Protein AF-A0AAU8HPW4-F1 (afdb_monomer_lite)

Radius of gyration: 13.52 Å; chains: 1; bounding box: 30×18×36 Å

Sequence (57 aa):
MTEISYKKKQIKSEIEQLRKELNEGYNSKDTLDNKKLLRISMELDNKINKLMQLQRK

pLDDT: mean 88.68, std 9.71, range [59.47, 97.19]

InterPro domains:
  IPR018540 Aspartyl-phosphate phosphatase Spo0E-like [PF09388] (11-53)
  IPR036638 Helix-loop-helix DNA-binding domain superfamily [G3DSA:4.10.280.10] (4-57)
  IPR037208 Aspartyl-phosphate phosphatase Spo0E-like superfamily [SSF140500] (7-56)

Secondary structure (DSSP, 8-state):
--HHHHHHHHHHHHHHHHHHHHHHHHH-SS---HHHHHHHHHHHHHHHHHHHHHH--

Structure (mmCIF, N/CA/C/O backbone):
data_AF-A0AAU8HPW4-F1
#
_entry.id   AF-A0AAU8HPW4-F1
#
loop_
_atom_site.group_PDB
_atom_site.id
_atom_site.type_symbol
_atom_site.label_atom_id
_atom_site.label_alt_id
_atom_site.label_comp_id
_atom_site.label_asym_id
_atom_site.label_entity_id
_atom_site.label_seq_id
_atom_site.pdbx_PDB_ins_code
_atom_site.Cartn_x
_atom_site.Cartn_y
_atom_site.Cartn_z
_atom_site.occupancy
_atom_site.B_iso_or_equiv
_atom_site.auth_seq_id
_atom_site.auth_comp_id
_atom_site.auth_asym_id
_atom_site.auth_atom_id
_atom_site.pdbx_PDB_model_num
ATOM 1 N N . MET A 1 1 ? -12.574 -10.526 16.227 1.00 68.94 1 MET A N 1
ATOM 2 C CA . MET A 1 1 ? -11.759 -9.562 15.448 1.00 68.94 1 MET A CA 1
ATOM 3 C C . MET A 1 1 ? -12.491 -8.227 15.446 1.00 68.94 1 MET A C 1
ATOM 5 O O . MET A 1 1 ? -13.667 -8.236 15.117 1.00 68.94 1 MET A O 1
ATOM 9 N N . THR A 1 2 ? -11.872 -7.117 15.864 1.00 88.56 2 THR A N 1
ATOM 10 C CA . THR A 1 2 ? -12.532 -5.794 15.842 1.00 88.56 2 THR A CA 1
ATOM 11 C C . THR A 1 2 ? -12.451 -5.173 14.451 1.00 88.56 2 THR A C 1
ATOM 13 O O . THR A 1 2 ? -11.534 -5.480 13.688 1.00 88.56 2 THR A O 1
ATOM 16 N N . GLU A 1 3 ? -13.367 -4.261 14.130 1.00 88.19 3 GLU A N 1
ATOM 17 C CA . GLU A 1 3 ? -13.347 -3.520 12.862 1.00 88.19 3 GLU A CA 1
ATOM 18 C C . GLU A 1 3 ? -12.003 -2.797 12.647 1.00 88.19 3 GLU A C 1
ATOM 20 O O . GLU A 1 3 ? -11.437 -2.818 11.554 1.00 88.19 3 GLU A O 1
ATOM 25 N N . ILE A 1 4 ? -11.422 -2.253 13.724 1.00 87.69 4 ILE A N 1
ATOM 26 C CA . ILE A 1 4 ? -10.090 -1.630 13.722 1.00 87.69 4 ILE A CA 1
ATOM 27 C C . ILE A 1 4 ? -8.996 -2.657 13.398 1.00 87.69 4 ILE A C 1
ATOM 29 O O . ILE A 1 4 ? -8.111 -2.388 12.586 1.00 87.69 4 ILE A O 1
ATOM 33 N N . SER A 1 5 ? -9.041 -3.842 14.012 1.00 90.62 5 SER A N 1
ATOM 34 C CA . SER A 1 5 ? -8.070 -4.915 13.763 1.00 90.62 5 SER A CA 1
ATOM 35 C C . SER A 1 5 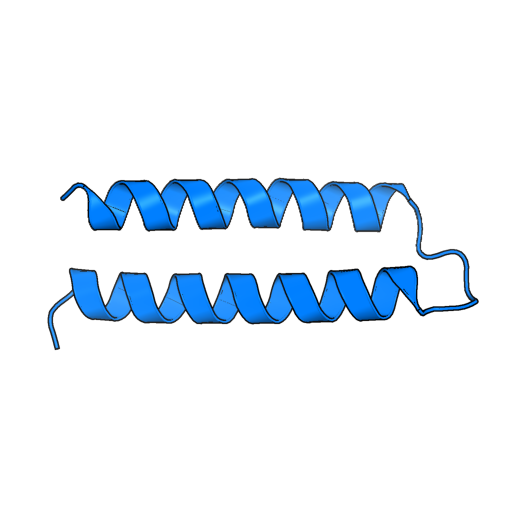? -8.147 -5.432 12.320 1.00 90.62 5 SER A C 1
ATOM 37 O O . SER A 1 5 ? -7.113 -5.621 11.678 1.00 90.62 5 SER A O 1
ATOM 39 N N . TYR A 1 6 ? -9.359 -5.569 11.775 1.00 93.94 6 TYR A N 1
ATOM 40 C CA . TYR A 1 6 ? -9.582 -5.947 10.380 1.00 93.94 6 TYR A CA 1
ATOM 41 C C . TYR A 1 6 ? -9.009 -4.906 9.407 1.00 93.94 6 TYR A C 1
ATOM 43 O O . TYR A 1 6 ? -8.205 -5.251 8.540 1.00 93.94 6 TYR A O 1
ATOM 51 N N . LYS A 1 7 ? -9.321 -3.620 9.618 1.00 92.62 7 LYS A N 1
ATOM 52 C CA . LYS A 1 7 ? -8.786 -2.507 8.814 1.00 92.62 7 LYS A CA 1
ATOM 53 C C . LYS A 1 7 ? -7.254 -2.440 8.861 1.00 92.62 7 LYS A C 1
ATOM 55 O O . LYS A 1 7 ? -6.611 -2.255 7.830 1.00 92.62 7 LYS A O 1
ATOM 60 N N . LYS A 1 8 ? -6.645 -2.672 10.033 1.00 93.69 8 LYS A N 1
ATOM 61 C CA . LYS A 1 8 ? -5.178 -2.772 10.178 1.00 93.69 8 LYS A CA 1
ATOM 62 C C . LYS A 1 8 ? -4.598 -3.918 9.343 1.00 93.69 8 LYS A C 1
ATOM 64 O O . LYS A 1 8 ? -3.552 -3.738 8.724 1.00 93.69 8 LYS A O 1
ATOM 69 N N . LYS A 1 9 ? -5.256 -5.083 9.314 1.00 94.56 9 LYS A N 1
ATOM 70 C CA . LYS A 1 9 ? -4.812 -6.240 8.519 1.00 94.56 9 LYS A CA 1
ATOM 71 C C . LYS A 1 9 ? -4.851 -5.944 7.016 1.00 94.56 9 LYS A C 1
ATOM 73 O O . LYS A 1 9 ? -3.880 -6.246 6.331 1.00 94.56 9 LYS A O 1
ATOM 78 N N . GLN A 1 10 ? -5.923 -5.320 6.526 1.00 95.38 10 GLN A N 1
ATOM 79 C CA . GLN A 1 10 ? -6.051 -4.950 5.111 1.00 95.38 10 GLN A CA 1
ATOM 80 C C . GLN A 1 10 ? -4.949 -3.981 4.671 1.00 95.38 10 GLN A C 1
ATOM 82 O O . GLN A 1 10 ? -4.227 -4.271 3.724 1.00 95.38 10 GLN A O 1
ATOM 87 N N . ILE A 1 11 ? -4.740 -2.890 5.414 1.00 95.00 11 ILE A N 1
ATOM 88 C CA . ILE A 1 11 ? -3.721 -1.888 5.061 1.00 95.00 11 ILE A CA 1
ATOM 89 C C . ILE A 1 11 ? -2.310 -2.486 5.085 1.00 95.00 11 ILE A C 1
ATOM 91 O O . ILE A 1 11 ? -1.490 -2.161 4.231 1.00 95.00 11 ILE A O 1
ATOM 95 N N . LYS A 1 12 ? -2.012 -3.390 6.027 1.00 95.69 12 LYS A N 1
ATOM 96 C CA . LYS A 1 12 ? -0.722 -4.098 6.043 1.00 95.69 12 LY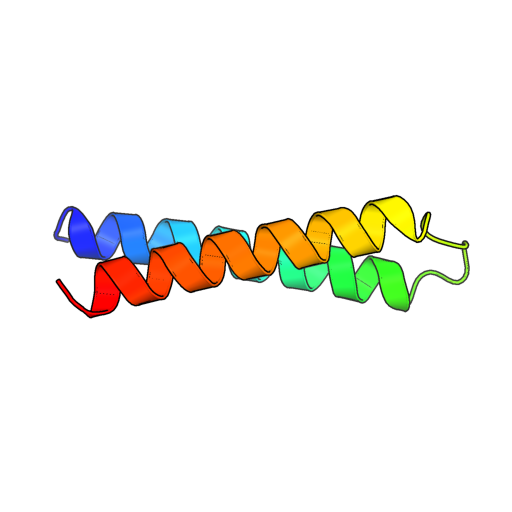S A CA 1
ATOM 97 C C . LYS A 1 12 ? -0.514 -4.946 4.786 1.00 95.69 12 LYS A C 1
ATOM 99 O O . LYS A 1 12 ? 0.581 -4.922 4.237 1.00 95.69 12 LYS A O 1
ATOM 104 N N . SER A 1 13 ? -1.554 -5.645 4.330 1.00 97.00 13 SER A N 1
ATOM 105 C CA . SER A 1 13 ? -1.506 -6.435 3.094 1.00 97.00 13 SER A CA 1
ATOM 106 C C . SER A 1 13 ? -1.247 -5.554 1.870 1.00 97.00 13 SER A C 1
ATOM 108 O O . SER A 1 13 ? -0.418 -5.896 1.034 1.00 97.00 13 SER A O 1
ATOM 110 N N . GLU A 1 14 ? -1.916 -4.403 1.782 1.00 97.00 14 GLU A N 1
ATOM 111 C CA . GLU A 1 14 ? -1.719 -3.440 0.691 1.00 97.00 14 GLU A CA 1
ATOM 112 C C . GLU A 1 14 ? -0.297 -2.858 0.695 1.00 97.00 14 GLU A C 1
ATOM 114 O O . GLU A 1 14 ? 0.333 -2.761 -0.353 1.00 97.00 14 GLU A O 1
ATOM 119 N N . ILE A 1 15 ? 0.248 -2.520 1.872 1.00 96.81 15 ILE A N 1
ATOM 120 C CA . ILE A 1 15 ? 1.643 -2.066 2.006 1.00 96.81 15 ILE A CA 1
ATOM 121 C C . ILE A 1 15 ? 2.612 -3.152 1.532 1.00 96.81 15 ILE A C 1
ATOM 123 O O . ILE A 1 15 ? 3.583 -2.843 0.848 1.00 96.81 15 ILE A O 1
ATOM 127 N N . GLU A 1 16 ? 2.379 -4.414 1.897 1.00 96.94 16 GLU A N 1
ATOM 128 C CA . GLU A 1 16 ? 3.244 -5.520 1.479 1.00 96.94 16 GLU A CA 1
ATOM 129 C C . GLU A 1 16 ? 3.224 -5.710 -0.043 1.00 96.94 16 GLU A C 1
ATOM 131 O O . GLU A 1 16 ? 4.280 -5.891 -0.649 1.00 96.94 16 GLU A O 1
ATOM 136 N N . GLN A 1 17 ? 2.050 -5.607 -0.666 1.00 96.00 17 GLN A N 1
ATOM 137 C CA . GLN A 1 17 ? 1.922 -5.668 -2.118 1.00 96.00 17 GLN A CA 1
ATOM 138 C C . GLN A 1 17 ? 2.669 -4.512 -2.797 1.00 96.00 17 GLN A C 1
ATOM 140 O O . GLN A 1 17 ? 3.504 -4.757 -3.663 1.00 96.00 17 GLN A O 1
ATOM 145 N N . LEU A 1 18 ? 2.454 -3.270 -2.351 1.00 94.75 18 LEU A N 1
ATOM 146 C CA . LEU A 1 18 ? 3.147 -2.098 -2.898 1.00 94.75 18 LEU A CA 1
ATOM 147 C C . LEU A 1 18 ? 4.671 -2.206 -2.734 1.00 94.75 18 LEU A C 1
ATOM 149 O O . LEU A 1 18 ? 5.414 -1.821 -3.631 1.00 94.75 18 LEU A O 1
ATOM 153 N N . ARG A 1 19 ? 5.160 -2.780 -1.623 1.00 94.69 19 ARG A N 1
ATOM 154 C CA . ARG A 1 19 ? 6.596 -3.058 -1.430 1.00 94.69 19 ARG A CA 1
ATOM 155 C C . ARG A 1 19 ? 7.135 -4.065 -2.443 1.00 94.69 19 ARG A C 1
ATOM 157 O O . ARG A 1 19 ? 8.248 -3.873 -2.924 1.00 94.69 19 ARG A O 1
ATOM 164 N N . LYS A 1 20 ? 6.377 -5.123 -2.752 1.00 93.06 20 LYS A N 1
ATOM 165 C CA . LYS A 1 20 ? 6.760 -6.112 -3.773 1.00 93.06 20 LYS A CA 1
ATOM 166 C C . LYS A 1 20 ? 6.813 -5.470 -5.153 1.00 93.06 20 LYS A C 1
ATOM 168 O O . LYS A 1 20 ? 7.847 -5.569 -5.798 1.00 93.06 20 LYS A O 1
ATOM 173 N N . GLU A 1 21 ? 5.778 -4.725 -5.537 1.00 90.75 21 GLU A N 1
ATOM 174 C CA . GLU A 1 21 ? 5.725 -4.020 -6.827 1.00 90.75 21 GLU A CA 1
ATOM 175 C C . GLU A 1 21 ? 6.868 -3.007 -6.986 1.00 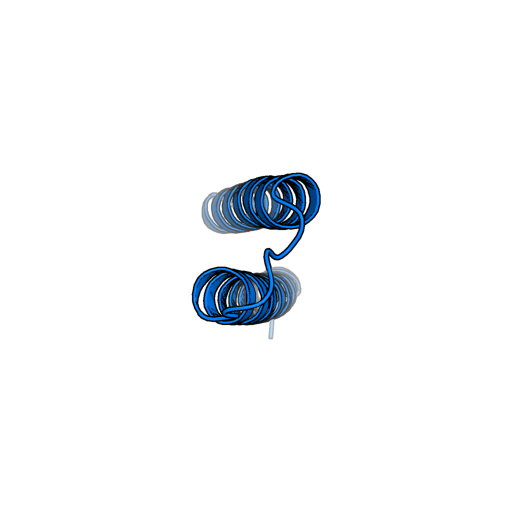90.75 21 GLU A C 1
ATOM 177 O O . GLU A 1 21 ? 7.467 -2.894 -8.054 1.00 90.75 21 GLU A O 1
ATOM 182 N N . LEU A 1 22 ? 7.209 -2.288 -5.914 1.00 90.00 22 LEU A N 1
ATOM 183 C CA . LEU A 1 22 ? 8.321 -1.342 -5.898 1.00 90.00 22 LEU A CA 1
ATOM 184 C C . LEU A 1 22 ? 9.671 -2.068 -6.020 1.00 90.00 22 LEU A C 1
ATOM 186 O O . LEU A 1 22 ? 10.517 -1.662 -6.810 1.00 90.00 22 LEU A O 1
ATOM 190 N N . ASN A 1 23 ? 9.862 -3.169 -5.289 1.00 89.44 23 ASN A N 1
ATOM 191 C CA . ASN A 1 23 ? 11.086 -3.971 -5.344 1.00 89.44 23 ASN A CA 1
ATOM 192 C C . ASN A 1 23 ? 11.276 -4.662 -6.704 1.00 89.44 23 ASN A C 1
ATOM 194 O O . ASN A 1 23 ? 12.375 -4.655 -7.249 1.00 89.44 23 ASN A O 1
ATOM 198 N N . GLU A 1 24 ? 10.221 -5.239 -7.274 1.00 88.06 24 GLU A N 1
ATOM 199 C CA . GLU A 1 24 ? 10.229 -5.764 -8.644 1.00 88.06 24 GLU A CA 1
ATOM 200 C C . GLU A 1 24 ? 10.528 -4.647 -9.643 1.00 88.06 24 GLU A C 1
ATOM 202 O O . GLU A 1 24 ? 11.336 -4.818 -10.551 1.00 88.06 24 GLU A O 1
ATOM 207 N N . GLY A 1 25 ? 9.954 -3.468 -9.405 1.00 85.75 25 GLY A N 1
ATOM 208 C CA . GLY A 1 25 ? 10.190 -2.265 -10.177 1.00 85.75 25 GLY A CA 1
ATOM 209 C C . GLY A 1 25 ? 11.642 -1.791 -10.213 1.00 85.75 25 GLY A C 1
ATOM 210 O O . GLY A 1 25 ? 12.129 -1.413 -11.273 1.00 85.75 25 GLY A O 1
ATOM 211 N N . TYR A 1 26 ? 12.339 -1.838 -9.077 1.00 81.44 26 TYR A N 1
ATOM 212 C CA . TYR A 1 26 ? 13.760 -1.486 -8.982 1.00 81.44 26 TYR A CA 1
ATOM 213 C C . TYR A 1 26 ? 14.699 -2.576 -9.517 1.00 81.44 26 TYR A C 1
ATOM 215 O O . TYR A 1 26 ? 15.783 -2.256 -9.996 1.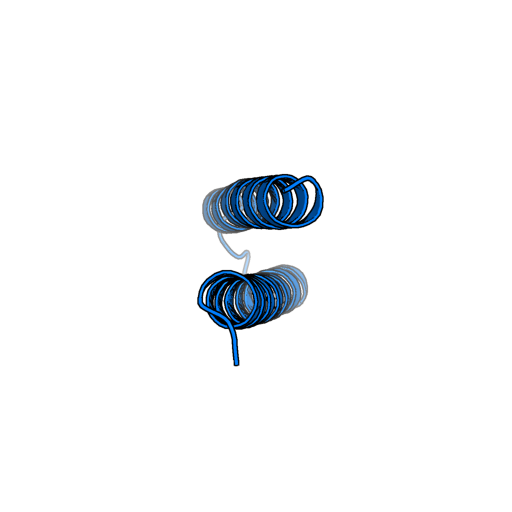00 81.44 26 TYR A O 1
ATOM 223 N N . ASN A 1 27 ? 14.309 -3.852 -9.423 1.00 79.88 27 ASN A N 1
ATOM 224 C CA . ASN A 1 27 ? 15.123 -4.986 -9.885 1.00 79.88 27 ASN A CA 1
ATOM 225 C C . ASN A 1 27 ? 14.902 -5.332 -11.367 1.00 79.88 27 ASN A C 1
ATOM 227 O O . ASN A 1 27 ? 15.692 -6.066 -11.965 1.00 79.88 27 ASN A O 1
ATOM 231 N N . SER A 1 28 ? 13.831 -4.812 -11.960 1.00 76.56 28 SER A N 1
ATOM 232 C CA . SER A 1 28 ? 13.573 -4.843 -13.391 1.00 76.56 28 SER A CA 1
ATOM 233 C C . SER A 1 28 ? 14.709 -4.132 -14.137 1.00 76.56 28 SER A C 1
ATOM 235 O O . SER A 1 28 ? 14.933 -2.939 -13.953 1.00 76.56 28 SER A O 1
ATOM 237 N N . LYS A 1 29 ? 15.440 -4.861 -14.996 1.00 64.06 29 LYS A N 1
ATOM 238 C CA . LYS A 1 29 ? 16.401 -4.259 -15.945 1.00 64.06 29 LYS A CA 1
ATOM 239 C C . LYS A 1 29 ? 15.699 -3.431 -17.023 1.00 64.06 29 LYS A C 1
ATOM 241 O O . LYS A 1 29 ? 16.345 -2.603 -17.663 1.00 64.06 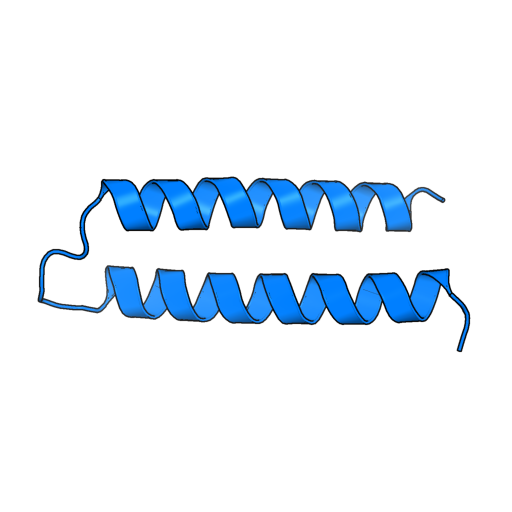29 LYS A O 1
ATOM 246 N N . ASP A 1 30 ? 14.397 -3.649 -17.208 1.00 64.94 30 ASP A N 1
ATOM 247 C CA . ASP A 1 30 ? 13.544 -2.727 -17.938 1.00 64.94 30 ASP A CA 1
ATOM 248 C C . ASP A 1 30 ? 13.362 -1.491 -17.073 1.00 64.94 30 ASP A C 1
ATOM 250 O O . ASP A 1 30 ? 13.021 -1.596 -15.895 1.00 64.94 30 ASP A O 1
ATOM 254 N N . THR A 1 31 ? 13.615 -0.326 -17.656 1.00 61.28 31 THR A N 1
ATOM 255 C CA . THR A 1 31 ? 13.363 0.986 -17.064 1.00 61.28 31 THR A CA 1
ATOM 256 C C . THR A 1 31 ? 11.891 1.082 -16.680 1.00 61.28 31 THR A C 1
ATOM 258 O O . THR A 1 31 ? 11.058 1.573 -17.440 1.00 61.28 31 THR A O 1
ATOM 261 N N . LEU A 1 32 ? 11.538 0.571 -15.501 1.00 59.47 32 LEU A N 1
ATOM 262 C CA . LEU A 1 32 ? 10.211 0.755 -14.962 1.00 59.47 32 LEU A CA 1
ATOM 263 C C . LEU A 1 32 ? 10.024 2.264 -14.877 1.00 59.47 32 LEU A C 1
ATOM 265 O O . LEU A 1 32 ? 10.844 2.946 -14.263 1.00 59.47 32 LEU A O 1
ATOM 269 N N . ASP A 1 33 ? 9.006 2.774 -15.575 1.00 76.75 33 ASP A N 1
ATOM 270 C CA . ASP A 1 33 ? 8.764 4.207 -15.709 1.00 76.75 33 ASP A CA 1
ATOM 271 C C . ASP A 1 33 ? 8.921 4.858 -14.331 1.00 76.75 33 ASP A C 1
ATOM 273 O O . ASP A 1 33 ? 8.179 4.537 -13.399 1.00 76.75 33 ASP A O 1
ATOM 277 N N . ASN A 1 34 ? 9.915 5.738 -14.177 1.00 81.31 34 ASN A N 1
ATOM 278 C CA . ASN A 1 34 ? 10.198 6.403 -12.907 1.00 81.31 34 ASN A CA 1
ATOM 279 C C . ASN A 1 34 ? 8.936 7.075 -12.338 1.00 81.31 34 ASN A C 1
ATOM 281 O O . ASN A 1 34 ? 8.792 7.188 -11.122 1.00 81.31 34 ASN A O 1
ATOM 285 N N . LYS A 1 35 ? 7.972 7.454 -13.194 1.00 86.88 35 LYS A N 1
ATOM 286 C CA . LYS A 1 35 ? 6.652 7.946 -12.774 1.00 86.88 35 LYS A CA 1
ATOM 287 C C . LYS A 1 35 ? 5.812 6.876 -12.075 1.00 86.88 35 LYS A C 1
ATOM 289 O O . LYS A 1 35 ? 5.117 7.189 -11.111 1.00 86.88 35 LYS A O 1
ATOM 294 N N . LYS A 1 36 ? 5.863 5.622 -12.529 1.00 87.56 36 LYS A N 1
ATOM 295 C CA . LYS A 1 36 ? 5.194 4.482 -11.887 1.00 87.56 36 LYS A CA 1
ATOM 296 C C . LYS A 1 36 ? 5.824 4.180 -10.528 1.00 87.56 36 LYS A C 1
ATOM 298 O O . LYS A 1 36 ? 5.085 4.054 -9.556 1.00 87.56 36 LYS A O 1
ATOM 303 N N . LEU A 1 37 ? 7.155 4.147 -10.436 1.00 89.25 37 LEU A N 1
ATOM 304 C CA . LEU A 1 37 ? 7.861 3.978 -9.156 1.00 89.25 37 LEU A CA 1
ATOM 305 C C . LEU A 1 37 ? 7.523 5.102 -8.169 1.00 89.25 37 LEU A C 1
ATOM 307 O O . LEU A 1 37 ? 7.193 4.835 -7.014 1.00 89.25 37 LEU A O 1
ATOM 311 N N . LEU A 1 38 ? 7.519 6.352 -8.641 1.00 91.25 38 LEU A N 1
ATOM 312 C CA . LEU A 1 38 ? 7.123 7.510 -7.841 1.00 91.25 38 LEU A CA 1
ATOM 313 C C . LEU A 1 38 ? 5.679 7.385 -7.341 1.00 91.25 38 LEU A C 1
ATOM 315 O O . LEU A 1 38 ? 5.414 7.616 -6.163 1.00 91.25 38 LEU A O 1
ATOM 319 N N . ARG A 1 39 ? 4.749 6.970 -8.208 1.00 93.12 39 ARG A N 1
ATOM 320 C CA . ARG A 1 39 ? 3.345 6.761 -7.836 1.00 93.12 39 ARG A CA 1
ATOM 321 C C . ARG A 1 39 ? 3.189 5.673 -6.772 1.00 93.12 39 ARG A C 1
ATOM 323 O O . ARG A 1 39 ? 2.461 5.895 -5.808 1.00 93.12 39 ARG A O 1
ATOM 330 N N . ILE A 1 40 ? 3.875 4.539 -6.925 1.00 93.00 40 ILE A N 1
ATOM 331 C CA . ILE A 1 40 ? 3.855 3.445 -5.939 1.00 93.00 40 ILE A CA 1
ATOM 332 C C . ILE A 1 40 ? 4.424 3.934 -4.600 1.00 93.00 40 ILE A C 1
ATOM 334 O O . ILE A 1 40 ? 3.832 3.670 -3.556 1.00 93.00 40 ILE A O 1
ATOM 338 N N . SER A 1 41 ? 5.515 4.706 -4.625 1.00 92.81 41 SER A N 1
ATOM 339 C CA . SER A 1 41 ? 6.110 5.308 -3.424 1.00 92.81 41 SER A CA 1
ATOM 340 C C . SER A 1 41 ? 5.127 6.236 -2.695 1.00 92.81 41 SER A C 1
ATOM 342 O O . SER A 1 41 ? 4.868 6.065 -1.504 1.00 92.81 41 SER A O 1
ATOM 344 N N . MET A 1 42 ? 4.475 7.151 -3.423 1.00 96.31 42 MET A N 1
ATOM 345 C CA . MET A 1 42 ? 3.457 8.046 -2.854 1.00 96.31 42 MET A CA 1
ATOM 346 C C . MET A 1 42 ? 2.257 7.283 -2.279 1.00 96.31 42 MET A C 1
ATOM 348 O O . MET A 1 42 ? 1.688 7.667 -1.254 1.00 96.31 42 MET A O 1
ATOM 352 N N . GLU A 1 43 ? 1.825 6.209 -2.941 1.00 96.12 43 GLU A N 1
ATOM 353 C CA . GLU A 1 43 ? 0.731 5.382 -2.441 1.00 96.12 43 GLU A CA 1
ATOM 354 C C . GLU A 1 43 ? 1.126 4.650 -1.155 1.00 96.12 43 GLU A C 1
ATOM 356 O O . GLU A 1 43 ? 0.354 4.630 -0.194 1.00 96.12 43 GLU A O 1
ATOM 361 N N . LEU A 1 44 ? 2.350 4.131 -1.096 1.00 96.06 44 LEU A N 1
ATOM 362 C CA . LEU A 1 44 ? 2.903 3.464 0.075 1.00 96.06 44 LEU A CA 1
ATOM 363 C C . LEU A 1 44 ? 2.971 4.409 1.286 1.00 96.06 44 LEU A C 1
ATOM 365 O O . LEU A 1 44 ? 2.494 4.037 2.362 1.00 96.06 44 LEU A O 1
ATOM 369 N N . ASP A 1 45 ? 3.426 5.651 1.103 1.00 96.50 45 ASP A N 1
ATOM 370 C CA . ASP A 1 45 ? 3.405 6.686 2.148 1.00 96.50 45 ASP A CA 1
ATOM 371 C C . ASP A 1 45 ? 1.983 6.961 2.657 1.00 96.50 45 ASP A C 1
ATOM 373 O O . ASP A 1 45 ? 1.726 7.003 3.866 1.00 96.50 45 ASP A O 1
ATOM 377 N N . ASN A 1 46 ? 1.013 7.074 1.748 1.00 97.19 46 ASN A N 1
ATOM 378 C CA . ASN A 1 46 ? -0.390 7.268 2.112 1.00 97.19 46 ASN A CA 1
ATOM 379 C C . ASN A 1 46 ? -0.949 6.097 2.935 1.00 97.19 46 ASN A C 1
ATOM 381 O O . ASN A 1 46 ? -1.685 6.313 3.904 1.00 97.19 46 ASN A O 1
ATOM 385 N N . LYS A 1 47 ? -0.616 4.851 2.576 1.00 96.25 47 LYS A N 1
ATOM 386 C CA . LYS A 1 47 ? -1.053 3.661 3.323 1.00 96.25 47 LYS A CA 1
ATOM 387 C C . LYS A 1 47 ? -0.390 3.586 4.699 1.00 96.25 47 LYS A C 1
ATOM 389 O O . LYS A 1 47 ? -1.078 3.286 5.677 1.00 96.25 47 LYS A O 1
ATOM 394 N N . ILE A 1 48 ? 0.896 3.925 4.809 1.00 95.56 48 ILE A N 1
ATOM 395 C CA . ILE A 1 48 ? 1.608 3.998 6.095 1.00 95.56 48 ILE A CA 1
ATOM 396 C C . ILE A 1 48 ? 0.969 5.055 7.001 1.00 95.56 48 ILE A C 1
ATOM 398 O O . ILE A 1 48 ? 0.662 4.763 8.158 1.00 95.56 48 ILE A O 1
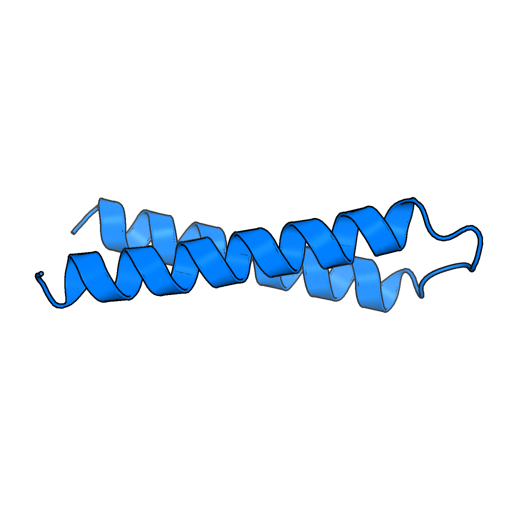ATOM 402 N N . ASN A 1 49 ? 0.672 6.245 6.474 1.00 96.19 49 ASN A N 1
ATOM 403 C CA . ASN A 1 49 ? -0.008 7.300 7.226 1.00 96.19 49 ASN A CA 1
ATOM 404 C C . ASN A 1 49 ? -1.377 6.846 7.752 1.00 96.19 49 ASN A C 1
ATOM 406 O O . ASN A 1 49 ? -1.684 7.044 8.930 1.00 96.19 49 ASN A O 1
ATOM 410 N N . LYS A 1 50 ? -2.178 6.165 6.924 1.00 95.25 50 LYS A N 1
ATOM 411 C CA . LYS A 1 50 ? -3.461 5.582 7.353 1.00 95.25 50 LYS A CA 1
ATOM 412 C C . LYS A 1 50 ? -3.281 4.523 8.443 1.00 95.25 50 LYS A C 1
ATOM 414 O O . LYS A 1 50 ? -4.050 4.498 9.405 1.00 95.25 50 LYS A O 1
ATOM 419 N N . LEU A 1 51 ? -2.259 3.670 8.335 1.00 94.69 51 LEU A N 1
ATOM 420 C CA . LEU A 1 51 ? -1.960 2.667 9.358 1.00 94.69 51 LEU A CA 1
ATOM 421 C C . LEU A 1 51 ? -1.582 3.321 10.693 1.00 94.69 51 LEU A C 1
ATOM 423 O O . LEU A 1 51 ? -2.096 2.910 11.734 1.00 94.69 51 LEU A O 1
ATOM 427 N N . MET A 1 52 ? -0.745 4.362 10.660 1.00 93.75 52 MET A N 1
ATOM 428 C CA . MET A 1 52 ? -0.366 5.131 11.848 1.00 93.75 52 MET A CA 1
ATOM 429 C C . MET A 1 52 ? -1.578 5.810 12.498 1.00 93.75 52 MET A C 1
ATOM 431 O O . MET A 1 52 ? -1.729 5.763 13.717 1.00 93.75 52 MET A O 1
ATOM 435 N N . GLN A 1 53 ? -2.486 6.391 11.708 1.00 92.81 53 GLN A N 1
ATOM 436 C CA . GLN A 1 53 ? -3.724 6.986 12.228 1.00 92.81 53 GLN A CA 1
ATOM 437 C C . GLN A 1 53 ? -4.608 5.957 12.943 1.00 92.81 53 GLN A C 1
ATOM 439 O O . GLN A 1 53 ? -5.157 6.255 14.001 1.00 92.81 53 GLN A O 1
ATOM 444 N N . LEU A 1 54 ? -4.721 4.740 12.404 1.00 90.31 54 LEU A N 1
ATOM 445 C CA . LEU A 1 54 ? -5.453 3.649 13.054 1.00 90.31 54 LEU A CA 1
ATOM 446 C C . LEU A 1 54 ? -4.740 3.090 14.290 1.00 90.31 54 LEU A C 1
ATOM 448 O O . LEU A 1 54 ? -5.376 2.415 15.091 1.00 90.31 54 LEU A O 1
ATOM 452 N N . GLN A 1 55 ? -3.427 3.276 14.432 1.00 87.25 55 GLN A N 1
ATOM 453 C CA . GLN A 1 55 ? -2.685 2.876 15.633 1.00 87.25 55 GLN A CA 1
ATOM 454 C C . GLN A 1 55 ? -2.848 3.866 16.787 1.00 87.25 55 GLN A C 1
ATOM 456 O O . GLN A 1 55 ? -2.777 3.446 17.935 1.00 87.25 55 GLN A O 1
ATOM 461 N N . ARG A 1 56 ? -3.061 5.151 16.485 1.00 87.38 56 ARG A N 1
ATOM 462 C CA . ARG A 1 56 ? -3.264 6.213 17.484 1.00 87.38 56 ARG A CA 1
ATOM 463 C C . ARG A 1 56 ? -4.698 6.285 18.032 1.00 87.38 56 ARG A C 1
ATOM 465 O O . ARG A 1 56 ? -4.929 7.040 18.969 1.00 87.38 56 ARG A O 1
ATOM 472 N N . LYS A 1 57 ? -5.636 5.547 17.432 1.00 68.69 57 LYS A N 1
ATOM 473 C CA . LYS A 1 57 ? -7.024 5.365 17.883 1.00 68.69 57 LYS A CA 1
ATOM 474 C C . LYS A 1 57 ? -7.194 3.975 18.485 1.00 68.69 57 LYS A C 1
ATOM 476 O O . LYS A 1 57 ? -7.975 3.873 19.447 1.00 68.69 57 LYS A O 1
#

Organism: NCBI:txid1826727

Foldseek 3Di:
DDPLVVLLVVLVVVLVVLVVVLVCCVVPPPPNPVVVNVVSVVVNVVSVVVNVVSVVD